Protein AF-A0A969EUA6-F1 (afdb_monomer_lite)

Structure (mmCIF, N/CA/C/O backbone):
data_AF-A0A969EUA6-F1
#
_entry.id   AF-A0A969EUA6-F1
#
loop_
_atom_site.group_PDB
_atom_site.id
_atom_site.type_symbol
_atom_site.label_atom_id
_atom_site.label_alt_id
_atom_site.label_comp_id
_atom_site.label_asym_id
_atom_site.label_entity_id
_atom_site.label_seq_id
_atom_site.pdbx_PDB_ins_code
_atom_site.Cartn_x
_atom_site.Cartn_y
_atom_site.Cartn_z
_atom_site.occupancy
_atom_site.B_iso_or_equiv
_atom_site.auth_seq_id
_atom_site.auth_comp_id
_atom_site.auth_asym_id
_atom_site.auth_atom_id
_atom_site.pdbx_PDB_model_num
ATOM 1 N N . MET A 1 1 ? 9.805 14.891 -16.835 1.00 63.06 1 MET A N 1
ATOM 2 C CA . MET A 1 1 ? 10.547 13.862 -16.087 1.00 63.06 1 MET A CA 1
ATOM 3 C C . MET A 1 1 ? 10.737 12.645 -16.966 1.00 63.06 1 MET A C 1
ATOM 5 O O . MET A 1 1 ? 9.781 12.231 -17.616 1.00 63.06 1 MET A O 1
ATOM 9 N N . SER A 1 2 ? 11.947 12.101 -17.011 1.00 90.69 2 SER A N 1
ATOM 10 C CA . SER A 1 2 ? 12.245 10.825 -17.657 1.00 90.69 2 SER A CA 1
ATOM 11 C C . SER A 1 2 ? 11.719 9.649 -16.815 1.00 90.69 2 SER A C 1
ATOM 13 O O . SER A 1 2 ? 11.429 9.796 -15.628 1.00 90.69 2 SER A O 1
ATOM 15 N N . ARG A 1 3 ? 11.594 8.459 -17.418 1.00 84.81 3 ARG A N 1
ATOM 16 C CA . ARG A 1 3 ? 11.228 7.232 -16.679 1.00 84.81 3 ARG A CA 1
ATOM 17 C C . ARG A 1 3 ? 12.246 6.886 -15.591 1.00 84.81 3 ARG A C 1
ATOM 19 O O . ARG A 1 3 ? 11.851 6.444 -14.520 1.00 84.81 3 ARG A O 1
ATOM 26 N N . ALA A 1 4 ? 13.530 7.123 -15.859 1.00 88.12 4 ALA A N 1
ATOM 27 C CA . ALA A 1 4 ? 14.596 6.899 -14.888 1.00 88.12 4 ALA A CA 1
ATOM 28 C C . ALA A 1 4 ? 14.403 7.786 -13.648 1.00 88.12 4 ALA A C 1
ATOM 30 O O . ALA A 1 4 ? 14.379 7.278 -12.534 1.00 88.12 4 ALA A O 1
ATOM 31 N N . GLU A 1 5 ? 14.115 9.076 -13.847 1.00 91.00 5 GLU A N 1
ATOM 32 C CA . GLU A 1 5 ? 13.845 10.016 -12.747 1.00 91.00 5 GLU A CA 1
ATOM 33 C C . GLU A 1 5 ? 12.602 9.624 -11.928 1.00 91.00 5 GLU A C 1
ATOM 35 O O . GLU A 1 5 ? 12.552 9.837 -10.718 1.00 91.00 5 GLU A O 1
ATOM 40 N N . GLN A 1 6 ? 11.571 9.057 -12.567 1.00 87.94 6 GLN A N 1
ATOM 41 C CA . GLN A 1 6 ? 10.380 8.574 -11.858 1.00 87.94 6 GLN A CA 1
ATOM 42 C C . GLN A 1 6 ? 10.692 7.363 -10.974 1.00 87.94 6 GLN A C 1
ATOM 44 O O . GLN A 1 6 ? 10.197 7.293 -9.849 1.00 87.94 6 GLN A O 1
ATOM 49 N N . PHE A 1 7 ? 11.517 6.433 -11.459 1.00 88.88 7 PHE A N 1
ATOM 50 C CA . PHE A 1 7 ? 11.919 5.254 -10.693 1.00 88.88 7 PHE A CA 1
ATOM 51 C C . PHE A 1 7 ? 12.848 5.609 -9.538 1.00 88.88 7 PHE A C 1
ATOM 53 O O . PHE A 1 7 ? 12.619 5.137 -8.431 1.00 88.88 7 PHE A O 1
ATOM 60 N N . GLU A 1 8 ? 13.818 6.498 -9.750 1.00 90.94 8 GLU A N 1
ATOM 61 C CA . GLU A 1 8 ? 14.675 7.000 -8.668 1.00 90.94 8 GLU A CA 1
ATOM 62 C C . GLU A 1 8 ? 13.856 7.689 -7.573 1.00 90.94 8 GLU A C 1
ATOM 64 O O . GLU A 1 8 ? 14.082 7.475 -6.381 1.00 90.94 8 GLU A O 1
ATOM 69 N N . LYS A 1 9 ? 12.845 8.477 -7.959 1.00 91.50 9 LYS A N 1
ATOM 70 C CA . LYS A 1 9 ? 11.947 9.112 -6.991 1.00 91.50 9 LYS A CA 1
ATOM 71 C C . LYS A 1 9 ? 11.122 8.084 -6.213 1.00 91.50 9 LYS A C 1
ATOM 73 O O . LYS A 1 9 ? 10.965 8.235 -5.004 1.00 91.50 9 LYS A O 1
ATOM 78 N N . ALA A 1 10 ? 10.596 7.060 -6.885 1.00 89.06 10 ALA A N 1
ATOM 79 C CA . ALA A 1 10 ? 9.847 5.992 -6.229 1.00 89.06 10 ALA A CA 1
ATOM 80 C C . ALA A 1 10 ? 10.730 5.197 -5.253 1.00 89.06 10 ALA A C 1
ATOM 82 O O . ALA A 1 10 ? 10.315 4.948 -4.123 1.00 89.06 10 ALA A O 1
ATOM 83 N N . ASP A 1 11 ? 11.957 4.864 -5.656 1.00 89.12 11 ASP A N 1
ATOM 84 C CA . ASP A 1 11 ? 12.918 4.152 -4.811 1.00 89.12 11 ASP A CA 1
ATOM 85 C C . ASP A 1 11 ? 13.296 4.974 -3.570 1.00 89.12 11 ASP A C 1
ATOM 87 O O . ASP A 1 11 ? 13.259 4.467 -2.450 1.00 89.12 11 ASP A O 1
ATOM 91 N N . SER A 1 12 ? 13.532 6.278 -3.742 1.00 92.12 12 SER A N 1
ATOM 92 C CA . SER A 1 12 ? 13.790 7.204 -2.633 1.00 92.12 12 SER A CA 1
ATOM 93 C C . SER A 1 12 ? 12.645 7.233 -1.610 1.00 92.12 12 SER A C 1
ATOM 95 O O . SER A 1 12 ? 12.890 7.131 -0.407 1.00 92.12 12 SER A O 1
ATOM 97 N N . ILE A 1 13 ? 11.387 7.281 -2.066 1.00 91.38 13 ILE A N 1
ATOM 98 C CA . ILE A 1 13 ? 10.205 7.238 -1.185 1.00 91.38 13 ILE A CA 1
ATOM 99 C C . ILE A 1 13 ? 10.154 5.921 -0.398 1.00 91.38 13 ILE A C 1
ATOM 101 O O . ILE A 1 13 ? 9.941 5.925 0.816 1.00 91.38 13 ILE A O 1
ATOM 105 N N . LEU A 1 14 ? 10.373 4.785 -1.067 1.00 89.00 14 LEU A N 1
ATOM 106 C CA . LEU A 1 14 ? 10.385 3.476 -0.405 1.00 89.00 14 LEU A CA 1
ATOM 107 C C . LEU A 1 14 ? 11.524 3.371 0.614 1.00 89.00 14 LEU A C 1
ATOM 109 O O . LEU A 1 14 ? 11.347 2.793 1.689 1.00 89.00 14 LEU A O 1
ATOM 113 N N . TRP A 1 15 ? 12.680 3.953 0.299 1.00 88.44 15 TRP A N 1
ATOM 114 C CA . TRP A 1 15 ? 13.818 3.988 1.203 1.00 88.44 15 TRP A CA 1
ATOM 115 C C . TRP A 1 15 ? 13.515 4.806 2.460 1.00 88.44 15 TRP A C 1
ATOM 117 O O . TRP A 1 15 ? 13.763 4.327 3.566 1.00 88.44 15 TRP A O 1
ATOM 127 N N . GLN A 1 16 ? 12.914 5.989 2.312 1.00 89.31 16 GLN A N 1
ATOM 128 C CA . GLN A 1 16 ? 12.490 6.826 3.439 1.00 89.31 16 GLN A CA 1
ATOM 129 C C . GLN A 1 16 ? 11.503 6.094 4.357 1.00 89.31 16 GLN A C 1
ATOM 131 O O . GLN A 1 16 ? 11.696 6.072 5.572 1.00 89.31 16 GLN A O 1
ATOM 136 N N . ALA A 1 17 ? 10.493 5.430 3.785 1.00 87.19 17 ALA A N 1
ATOM 137 C CA . ALA A 1 17 ? 9.519 4.654 4.554 1.00 87.19 17 ALA A CA 1
ATOM 138 C C . ALA A 1 17 ? 10.183 3.523 5.357 1.00 87.19 17 ALA A C 1
ATOM 140 O O . ALA A 1 17 ? 9.856 3.303 6.524 1.00 87.19 17 ALA A O 1
ATOM 141 N N . ARG A 1 18 ? 11.157 2.827 4.756 1.00 86.56 18 ARG A N 1
ATOM 142 C CA . ARG A 1 18 ? 11.918 1.769 5.433 1.00 86.56 18 ARG A CA 1
ATOM 143 C C . ARG A 1 18 ? 12.753 2.299 6.588 1.00 86.56 18 ARG A C 1
ATOM 145 O O . ARG A 1 18 ? 12.774 1.666 7.644 1.00 86.56 18 ARG A O 1
ATOM 152 N N . SER A 1 19 ? 13.416 3.434 6.403 1.00 86.94 19 SER A N 1
ATOM 153 C CA . SER A 1 19 ? 14.204 4.067 7.462 1.00 86.94 19 SER A CA 1
ATOM 154 C C . SER A 1 19 ? 13.320 4.435 8.659 1.00 86.94 19 SER A C 1
ATOM 156 O O . SER A 1 19 ? 13.615 4.007 9.772 1.00 86.94 19 SER A O 1
ATOM 158 N N . LEU A 1 20 ? 12.167 5.070 8.419 1.00 86.94 20 LEU A N 1
ATOM 159 C CA . LEU A 1 20 ? 11.191 5.407 9.465 1.00 86.94 20 LEU A CA 1
ATOM 160 C C . LEU A 1 20 ? 10.672 4.170 10.215 1.00 86.94 20 LEU A C 1
ATOM 162 O O . LEU A 1 20 ? 10.650 4.142 11.443 1.00 86.94 20 LEU A O 1
ATOM 166 N N . ALA A 1 21 ? 10.292 3.109 9.501 1.00 85.50 21 ALA A N 1
ATOM 167 C CA . ALA A 1 21 ? 9.808 1.893 10.154 1.00 85.50 21 ALA A CA 1
ATOM 168 C C . ALA A 1 21 ? 10.893 1.208 11.002 1.00 85.50 21 ALA A C 1
ATOM 170 O O . ALA A 1 21 ? 10.602 0.672 12.074 1.00 85.50 21 ALA A O 1
ATOM 171 N N . THR A 1 22 ? 12.147 1.262 10.543 1.00 82.56 22 THR A N 1
ATOM 172 C CA . THR A 1 22 ? 13.299 0.722 11.278 1.00 82.56 22 THR A CA 1
ATOM 173 C C . THR A 1 22 ? 13.513 1.476 12.589 1.00 82.56 22 THR A C 1
ATOM 175 O O . THR A 1 22 ? 13.735 0.848 13.626 1.00 82.56 22 THR A O 1
ATOM 178 N N . GLU A 1 23 ? 13.387 2.807 12.577 1.00 84.12 23 GLU A N 1
ATOM 179 C CA . GLU A 1 23 ? 13.482 3.641 13.784 1.00 84.12 23 GLU A CA 1
ATOM 180 C C . GLU A 1 23 ? 12.441 3.244 14.841 1.00 84.12 23 GLU A C 1
ATOM 182 O O . GLU A 1 23 ? 12.727 3.245 16.039 1.00 84.12 23 GLU A O 1
ATOM 187 N N . TRP A 1 24 ? 11.257 2.814 14.405 1.00 79.94 24 TRP A N 1
ATOM 188 C CA . TRP A 1 24 ? 10.150 2.427 15.280 1.00 79.94 24 TRP A CA 1
ATOM 189 C C . TRP A 1 24 ? 10.223 0.951 15.715 1.00 79.94 24 TRP A C 1
ATOM 191 O O . TRP A 1 24 ? 9.279 0.429 16.306 1.00 79.94 24 TRP A O 1
ATOM 201 N N . ARG A 1 25 ? 11.348 0.264 15.437 1.00 76.62 25 ARG A N 1
ATOM 202 C CA . ARG A 1 25 ? 11.553 -1.188 15.634 1.00 76.62 25 ARG A CA 1
ATOM 203 C C . ARG A 1 25 ? 10.492 -2.054 14.942 1.00 76.62 25 ARG A C 1
ATOM 205 O O . ARG A 1 25 ? 10.249 -3.188 15.352 1.00 76.62 25 ARG A O 1
ATOM 212 N N . GLY A 1 26 ? 9.858 -1.523 13.900 1.00 76.81 26 GLY A N 1
ATOM 213 C CA . GLY A 1 26 ? 8.908 -2.250 13.073 1.00 76.81 26 GLY A CA 1
ATOM 214 C C . GLY A 1 26 ? 9.613 -3.107 12.023 1.00 76.81 26 GLY A C 1
ATOM 215 O O . GLY A 1 26 ? 10.703 -2.782 11.553 1.00 76.81 26 GLY A O 1
ATOM 216 N N . SER A 1 27 ? 8.972 -4.200 11.611 1.00 80.12 27 SER A N 1
ATOM 217 C CA . SER A 1 27 ? 9.337 -4.915 10.386 1.00 80.12 27 SER A CA 1
ATOM 218 C C . SER A 1 27 ? 8.592 -4.296 9.206 1.00 80.12 27 SER A C 1
ATOM 220 O O . SER A 1 27 ? 7.361 -4.309 9.199 1.00 80.12 27 SER A O 1
ATOM 222 N N . LEU A 1 28 ? 9.309 -3.788 8.200 1.00 83.69 28 LEU A N 1
ATOM 223 C CA . LEU A 1 28 ? 8.698 -3.259 6.979 1.00 83.69 28 LEU A CA 1
ATOM 224 C C . LEU A 1 28 ? 9.160 -4.039 5.752 1.00 83.69 28 LEU A C 1
ATOM 226 O O . LEU A 1 28 ? 10.354 -4.109 5.459 1.00 83.69 28 LEU A O 1
ATOM 230 N N . LYS A 1 29 ? 8.192 -4.565 5.003 1.00 86.38 29 LYS A N 1
ATOM 231 C CA . LYS A 1 29 ? 8.389 -5.100 3.657 1.00 86.38 29 LYS A CA 1
ATOM 232 C C . LYS A 1 29 ? 7.840 -4.089 2.658 1.00 86.38 29 LYS A C 1
ATOM 234 O O . LYS A 1 29 ? 6.697 -3.658 2.776 1.00 86.38 29 LYS A O 1
ATOM 239 N N . THR A 1 30 ? 8.665 -3.680 1.703 1.00 88.12 30 THR A N 1
ATOM 240 C CA . THR A 1 30 ? 8.291 -2.695 0.686 1.00 88.12 30 THR A CA 1
ATOM 241 C C . THR A 1 30 ? 8.082 -3.372 -0.662 1.00 88.12 30 THR A C 1
ATOM 243 O O . THR A 1 30 ? 8.796 -4.307 -1.023 1.00 88.12 30 THR A O 1
ATOM 246 N N . HIS A 1 31 ? 7.097 -2.890 -1.418 1.00 89.00 31 HIS A N 1
ATOM 247 C CA . HIS A 1 31 ? 6.773 -3.388 -2.751 1.00 89.00 31 HIS A CA 1
ATOM 248 C C . HIS A 1 31 ? 6.706 -2.213 -3.725 1.00 89.00 31 HIS A C 1
ATOM 250 O O . HIS A 1 31 ? 5.977 -1.254 -3.483 1.00 89.00 31 HIS A O 1
ATOM 256 N N . LEU A 1 32 ? 7.436 -2.306 -4.837 1.00 89.88 32 LEU A N 1
ATOM 257 C CA . LEU A 1 32 ? 7.266 -1.420 -5.985 1.00 89.88 32 LEU A CA 1
ATOM 258 C C . LEU A 1 32 ? 6.393 -2.141 -7.017 1.00 89.88 32 LEU A C 1
ATOM 260 O O . LEU A 1 32 ? 6.718 -3.256 -7.425 1.00 89.88 32 LEU A O 1
ATOM 264 N N . ARG A 1 33 ? 5.275 -1.526 -7.405 1.00 89.50 33 ARG A N 1
ATOM 265 C CA . ARG A 1 33 ? 4.282 -2.099 -8.323 1.00 89.50 33 ARG A CA 1
ATOM 266 C C . ARG A 1 33 ? 3.986 -1.135 -9.465 1.00 89.50 33 ARG A C 1
ATOM 268 O O . ARG A 1 33 ? 4.109 0.078 -9.302 1.00 89.50 33 ARG A O 1
ATOM 275 N N . PHE A 1 34 ? 3.589 -1.684 -10.607 1.00 89.31 34 PHE A N 1
ATOM 276 C CA . PHE A 1 34 ? 3.273 -0.924 -11.813 1.00 89.31 34 PHE A CA 1
ATOM 277 C C . PHE A 1 34 ? 1.995 -1.476 -12.427 1.00 89.31 34 PHE A C 1
ATOM 279 O O . PHE A 1 34 ? 1.954 -2.647 -12.779 1.00 89.31 34 PHE A O 1
ATOM 286 N N . GLY A 1 35 ? 0.984 -0.631 -12.605 1.00 90.00 35 GLY A N 1
ATOM 287 C CA . GLY A 1 35 ? -0.300 -1.071 -13.136 1.00 90.00 35 GLY A CA 1
ATOM 288 C C . GLY A 1 35 ? -1.444 -0.196 -12.652 1.00 90.00 35 GLY A C 1
ATOM 289 O O . GLY A 1 35 ? -1.229 0.934 -12.200 1.00 90.00 35 GLY A O 1
ATOM 290 N N . ASP A 1 36 ? -2.662 -0.725 -12.755 1.00 89.75 36 ASP A N 1
ATOM 291 C CA . ASP A 1 36 ? -3.820 -0.094 -12.131 1.00 89.75 36 ASP A CA 1
ATOM 292 C C . ASP A 1 36 ? -3.718 -0.216 -10.609 1.00 89.75 36 ASP A C 1
ATOM 294 O O . ASP A 1 36 ? -3.530 -1.299 -10.058 1.00 89.75 36 ASP A O 1
ATOM 298 N N . ILE A 1 37 ? -3.847 0.917 -9.926 1.00 88.06 37 ILE A N 1
ATOM 299 C CA . ILE A 1 37 ? -3.599 1.005 -8.489 1.00 88.06 37 ILE A CA 1
ATOM 300 C C . ILE A 1 37 ? -4.532 0.112 -7.664 1.00 88.06 37 ILE A C 1
ATOM 302 O O . ILE A 1 37 ? -4.091 -0.433 -6.657 1.00 88.06 37 ILE A O 1
ATOM 306 N N . ALA A 1 38 ? -5.794 -0.065 -8.068 1.00 89.31 38 ALA A N 1
ATOM 307 C CA . ALA A 1 38 ? -6.734 -0.877 -7.303 1.00 89.31 38 ALA A CA 1
ATOM 308 C C . ALA A 1 38 ? -6.404 -2.369 -7.429 1.00 89.31 38 ALA A C 1
ATOM 310 O O . ALA A 1 38 ? -6.465 -3.097 -6.436 1.00 89.31 38 ALA A O 1
ATOM 311 N N . ILE A 1 39 ? -5.997 -2.797 -8.627 1.00 92.06 39 ILE A N 1
ATOM 312 C CA . ILE A 1 39 ? -5.572 -4.174 -8.898 1.00 92.06 39 ILE A CA 1
ATOM 313 C C . ILE A 1 39 ? -4.288 -4.486 -8.130 1.00 92.06 39 ILE A C 1
ATOM 315 O O . ILE A 1 39 ? -4.272 -5.406 -7.318 1.00 92.06 39 ILE A O 1
ATOM 319 N N . GLU A 1 40 ? -3.240 -3.682 -8.313 1.00 94.06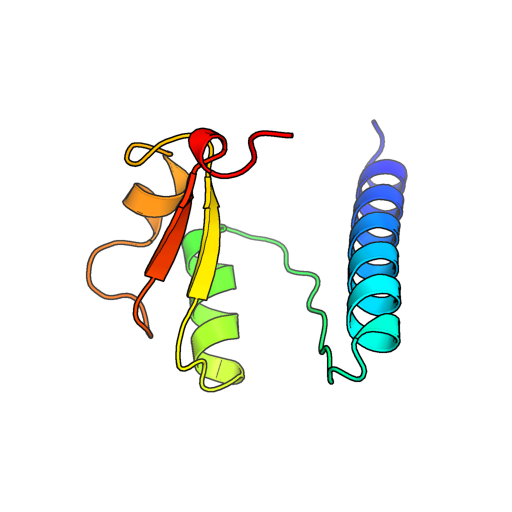 40 GLU A N 1
ATOM 320 C CA . GLU A 1 40 ? -1.929 -3.939 -7.704 1.00 94.06 40 GLU A CA 1
ATOM 321 C C . GLU A 1 40 ? -1.980 -3.900 -6.168 1.00 94.06 40 GLU A C 1
ATOM 323 O O . GLU A 1 40 ? -1.343 -4.717 -5.498 1.00 94.06 40 GLU A O 1
ATOM 328 N N . LEU A 1 41 ? -2.762 -2.980 -5.583 1.00 92.69 41 LEU A N 1
ATOM 329 C CA . LEU A 1 41 ? -2.984 -2.956 -4.134 1.00 92.69 41 LEU A CA 1
ATOM 330 C C . LEU A 1 41 ? -3.733 -4.204 -3.660 1.00 92.69 41 LEU A C 1
ATOM 332 O O . LEU A 1 41 ? -3.386 -4.751 -2.614 1.00 92.69 41 LEU A O 1
ATOM 336 N N . GLY A 1 42 ? -4.736 -4.662 -4.414 1.00 93.81 42 GLY A N 1
ATOM 337 C CA . GLY A 1 42 ? -5.482 -5.882 -4.107 1.00 93.81 42 GLY A CA 1
ATOM 338 C C . GLY A 1 42 ? -4.597 -7.125 -4.144 1.00 93.81 42 GLY A C 1
ATOM 339 O O . GLY A 1 42 ? -4.633 -7.935 -3.219 1.00 93.81 42 GLY A O 1
ATOM 340 N N . GLU A 1 43 ? -3.748 -7.251 -5.163 1.00 94.94 43 GLU A N 1
ATOM 341 C CA . GLU A 1 43 ? -2.806 -8.364 -5.286 1.00 94.94 43 GLU A CA 1
ATOM 342 C C . GLU A 1 43 ? -1.796 -8.396 -4.137 1.00 94.94 43 GLU A C 1
ATOM 344 O O . GLU A 1 43 ? -1.552 -9.458 -3.563 1.00 94.94 43 GLU A O 1
ATOM 349 N N . VAL A 1 44 ? -1.237 -7.243 -3.752 1.00 94.25 44 VAL A N 1
ATOM 350 C CA . VAL A 1 44 ? -0.321 -7.160 -2.603 1.00 94.25 44 VAL A CA 1
ATOM 351 C C . VAL A 1 44 ? -1.046 -7.487 -1.301 1.00 94.25 44 VAL A C 1
ATOM 353 O O . VAL A 1 44 ? -0.534 -8.277 -0.512 1.00 94.25 44 VAL A O 1
ATOM 356 N N . ALA A 1 45 ? -2.241 -6.933 -1.082 1.00 94.19 45 ALA A N 1
ATOM 357 C CA . ALA A 1 45 ? -3.029 -7.216 0.114 1.00 94.19 45 ALA A CA 1
ATOM 358 C C . ALA A 1 45 ? -3.342 -8.713 0.242 1.00 94.19 45 ALA A C 1
ATOM 360 O O . ALA A 1 45 ? -3.238 -9.276 1.329 1.00 94.19 45 ALA A O 1
ATOM 361 N N . HIS A 1 46 ? -3.667 -9.374 -0.869 1.00 94.56 46 HIS A N 1
ATOM 362 C CA . HIS A 1 46 ? -3.884 -10.814 -0.890 1.00 94.56 46 HIS A CA 1
ATOM 363 C C . HIS A 1 46 ? -2.592 -11.603 -0.626 1.00 94.56 46 HIS A C 1
ATOM 365 O O . HIS A 1 46 ? -2.576 -12.478 0.238 1.00 94.56 46 HIS A O 1
ATOM 371 N N . ALA A 1 47 ? -1.500 -11.281 -1.328 1.00 95.00 47 ALA A N 1
ATOM 372 C CA . ALA A 1 47 ? -0.227 -11.997 -1.224 1.00 95.00 47 ALA A CA 1
ATOM 373 C C . ALA A 1 47 ? 0.415 -11.891 0.169 1.00 95.00 47 ALA A C 1
ATOM 375 O O . ALA A 1 47 ? 1.012 -12.854 0.646 1.00 95.00 47 ALA A O 1
ATOM 376 N N . GLU A 1 48 ? 0.275 -10.741 0.828 1.00 93.81 48 GLU A N 1
ATOM 377 C CA . GLU A 1 48 ? 0.778 -10.515 2.187 1.00 93.81 48 GLU A CA 1
ATOM 378 C C . GLU A 1 48 ? -0.243 -10.900 3.273 1.00 93.81 48 GLU A C 1
ATOM 380 O O . GLU A 1 48 ? 0.015 -10.674 4.454 1.00 93.81 48 GLU A O 1
ATOM 385 N N . ALA A 1 49 ? -1.399 -11.468 2.893 1.00 94.44 49 ALA A N 1
ATOM 386 C CA . ALA A 1 49 ? -2.509 -11.788 3.794 1.00 94.44 49 ALA A CA 1
ATOM 387 C C . ALA A 1 49 ? -2.866 -10.609 4.725 1.00 94.44 49 ALA A C 1
ATOM 389 O O . ALA A 1 49 ? -3.015 -10.759 5.941 1.00 94.44 49 ALA A O 1
ATOM 390 N N . ALA A 1 50 ? -2.960 -9.413 4.141 1.00 94.69 50 ALA A N 1
ATOM 391 C CA . ALA A 1 50 ? -3.134 -8.170 4.872 1.00 94.69 50 ALA A CA 1
ATOM 392 C C . ALA A 1 50 ? -4.452 -8.169 5.657 1.00 94.69 50 ALA A C 1
ATOM 394 O O . ALA A 1 50 ? -5.528 -8.400 5.110 1.00 94.69 50 ALA A O 1
ATOM 395 N N . THR A 1 51 ? -4.373 -7.841 6.944 1.00 95.50 51 THR A N 1
ATOM 396 C CA . THR A 1 51 ? -5.548 -7.706 7.818 1.00 95.50 51 THR A CA 1
ATOM 397 C C . THR A 1 51 ? -6.225 -6.344 7.684 1.00 95.50 51 THR A C 1
ATOM 399 O O . THR A 1 51 ? -7.413 -6.219 7.975 1.00 95.50 51 THR A O 1
ATOM 402 N N . LEU A 1 52 ? -5.478 -5.326 7.251 1.00 93.12 52 LEU A N 1
ATOM 403 C CA . LEU A 1 52 ? -5.931 -3.949 7.09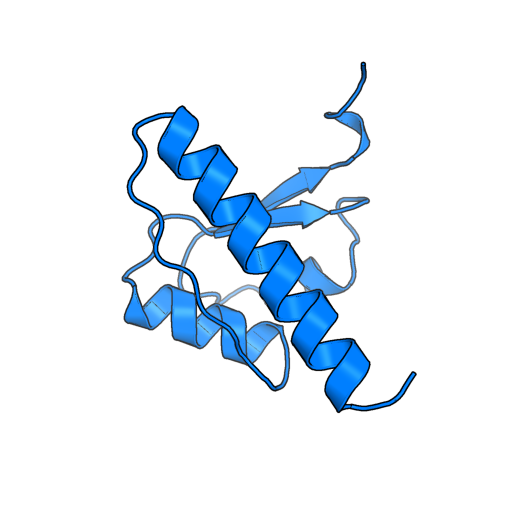4 1.00 93.12 52 LEU A CA 1
ATOM 404 C C . LEU A 1 52 ? -5.084 -3.250 6.026 1.00 93.12 52 LEU A C 1
ATOM 406 O O . LEU A 1 52 ? -3.857 -3.351 6.052 1.00 93.12 52 LEU A O 1
ATOM 410 N N . LEU A 1 53 ? -5.727 -2.498 5.134 1.00 92.12 53 LEU A N 1
ATOM 411 C CA . LEU A 1 53 ? -5.053 -1.568 4.232 1.00 92.12 53 LEU A CA 1
ATOM 412 C C . LEU A 1 53 ? -5.226 -0.134 4.744 1.00 92.12 53 LEU A C 1
ATOM 414 O O . LEU A 1 53 ? -6.350 0.350 4.862 1.00 92.12 53 LEU A 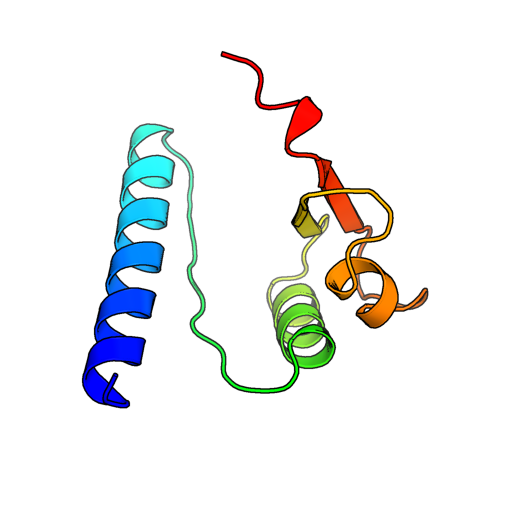O 1
ATOM 418 N N . ILE A 1 54 ? -4.114 0.550 5.018 1.00 89.81 54 ILE A N 1
ATOM 419 C CA . ILE A 1 54 ? -4.097 1.956 5.440 1.00 89.81 54 ILE A CA 1
ATOM 420 C C . ILE A 1 54 ? -3.673 2.828 4.258 1.00 89.81 54 ILE A C 1
ATOM 422 O O . ILE A 1 54 ? -2.643 2.571 3.635 1.00 89.81 54 ILE A O 1
ATOM 426 N N . ILE A 1 55 ? -4.453 3.866 3.958 1.00 87.75 55 ILE A N 1
ATOM 427 C CA . ILE A 1 55 ? -4.206 4.778 2.836 1.00 87.75 55 ILE A CA 1
ATOM 428 C C . ILE A 1 55 ? -4.271 6.218 3.333 1.00 87.75 55 ILE A C 1
ATOM 430 O O . ILE A 1 55 ? -5.288 6.635 3.878 1.00 87.75 55 ILE A O 1
ATOM 434 N N . GLY A 1 56 ? -3.222 7.003 3.090 1.00 84.19 56 GLY A N 1
ATOM 435 C CA . GLY A 1 56 ? -3.312 8.458 3.219 1.00 84.19 56 GLY A CA 1
ATOM 436 C C . GLY A 1 56 ? -4.220 9.021 2.125 1.00 84.19 56 GLY A C 1
ATOM 437 O O . GLY A 1 56 ? -4.007 8.749 0.941 1.00 84.19 56 GLY A O 1
ATOM 438 N N . CYS A 1 57 ? -5.248 9.777 2.498 1.00 79.38 57 CYS A N 1
ATOM 439 C CA . CYS A 1 57 ? -6.165 10.397 1.551 1.00 79.38 57 CYS A CA 1
ATOM 440 C C . CYS A 1 57 ? -6.425 11.857 1.921 1.00 79.38 57 CYS A C 1
ATOM 442 O O . CYS A 1 57 ? -6.356 12.246 3.074 1.00 79.38 57 CYS A O 1
ATOM 444 N N . LYS A 1 58 ? -6.759 12.686 0.931 1.00 74.94 58 LYS A N 1
ATOM 445 C CA . LYS A 1 58 ? -7.099 14.092 1.202 1.00 74.94 58 LYS A CA 1
ATOM 446 C C . LYS A 1 58 ? -8.518 14.269 1.732 1.00 74.94 58 LYS A C 1
ATOM 448 O O . LYS A 1 58 ? -8.825 15.282 2.335 1.00 74.94 58 LYS A O 1
ATOM 453 N N . SER A 1 59 ? -9.397 13.315 1.434 1.00 70.38 59 SER A N 1
ATOM 454 C CA . SER A 1 59 ? -10.802 13.322 1.831 1.00 70.38 59 SER A CA 1
ATOM 455 C C . SER A 1 59 ? -11.405 11.922 1.689 1.00 70.38 59 SER A C 1
ATOM 457 O O . SER A 1 59 ? -10.824 11.034 1.053 1.00 70.38 59 SER A O 1
ATOM 459 N N . ARG A 1 60 ? -12.606 11.727 2.250 1.00 64.62 60 ARG A N 1
ATOM 460 C CA . ARG A 1 60 ? -13.401 10.494 2.092 1.00 64.62 60 ARG A CA 1
ATOM 461 C C . ARG A 1 60 ? -13.740 10.168 0.634 1.00 64.62 60 ARG A C 1
ATOM 463 O O . ARG A 1 60 ? -13.845 8.995 0.294 1.00 64.62 60 ARG A O 1
ATOM 470 N N . ASP A 1 61 ? -13.840 11.188 -0.215 1.00 64.94 61 ASP A N 1
ATOM 471 C CA . ASP A 1 61 ? -14.201 11.061 -1.633 1.00 64.94 61 ASP A CA 1
ATOM 472 C C . ASP A 1 61 ? -12.981 10.933 -2.554 1.00 64.94 61 ASP A C 1
ATOM 474 O O . ASP A 1 61 ? -13.078 11.110 -3.772 1.00 64.94 61 ASP A O 1
ATOM 478 N N . ALA A 1 62 ? -11.802 10.647 -1.993 1.00 69.94 62 ALA A N 1
ATOM 479 C CA . ALA A 1 62 ? -10.611 10.433 -2.794 1.00 69.94 62 ALA A CA 1
ATOM 480 C C . ALA A 1 62 ? -10.875 9.337 -3.843 1.00 69.94 62 ALA A C 1
ATOM 482 O O . ALA A 1 62 ? -11.221 8.205 -3.501 1.00 69.94 62 ALA A O 1
ATOM 483 N N . GLN A 1 63 ? -10.653 9.665 -5.124 1.00 74.12 63 GLN A N 1
ATOM 484 C CA . GLN A 1 63 ? -10.852 8.752 -6.264 1.00 74.12 63 GLN A CA 1
ATOM 485 C C . GLN A 1 63 ? -10.173 7.388 -6.087 1.00 74.12 63 GLN A C 1
ATOM 487 O O . GLN A 1 63 ? -10.587 6.412 -6.700 1.00 74.12 63 GLN A O 1
ATOM 492 N N . LEU A 1 64 ? -9.112 7.318 -5.283 1.00 77.69 64 LEU A N 1
ATOM 493 C CA . LEU A 1 64 ? -8.442 6.067 -4.963 1.00 77.69 64 LEU A CA 1
ATOM 494 C C . LEU A 1 64 ? -9.353 5.117 -4.175 1.00 77.69 64 LEU A C 1
ATOM 496 O O . LEU A 1 64 ? -9.485 3.960 -4.555 1.00 77.69 64 LEU A O 1
ATOM 500 N N . VAL A 1 65 ? -10.018 5.605 -3.125 1.00 75.75 65 VAL A N 1
ATOM 501 C CA . VAL A 1 65 ? -10.875 4.781 -2.259 1.00 75.75 65 VAL A CA 1
ATOM 502 C C . VAL A 1 65 ? -12.081 4.259 -3.035 1.00 75.75 65 VAL A C 1
ATOM 504 O O . VAL A 1 65 ? -12.423 3.085 -2.921 1.00 75.75 65 VAL A O 1
ATOM 507 N N . SER A 1 66 ? -12.681 5.089 -3.892 1.00 77.69 66 SER A N 1
ATOM 508 C CA . SER A 1 66 ? -13.816 4.660 -4.718 1.00 77.69 66 SER A CA 1
ATOM 509 C C . SER A 1 66 ? -13.440 3.614 -5.774 1.00 77.69 66 SER A C 1
ATOM 511 O O . SER A 1 66 ? -14.270 2.771 -6.107 1.00 77.69 66 SER A O 1
ATOM 513 N N . ARG A 1 67 ? -12.192 3.613 -6.268 1.00 82.94 67 ARG A N 1
ATOM 514 C CA . ARG A 1 67 ? -11.697 2.624 -7.243 1.00 82.94 67 ARG A CA 1
ATOM 515 C C . ARG A 1 67 ? -11.395 1.249 -6.646 1.00 82.94 67 ARG A C 1
ATOM 517 O O . ARG A 1 67 ? -11.417 0.279 -7.393 1.00 82.94 67 ARG A O 1
ATOM 524 N N . LEU A 1 68 ? -11.145 1.142 -5.338 1.00 85.06 68 LEU A N 1
ATOM 525 C CA . LEU A 1 68 ? -10.896 -0.152 -4.677 1.00 85.06 68 LEU A CA 1
ATOM 526 C C . LEU A 1 68 ? -12.145 -1.047 -4.656 1.00 85.06 68 LEU A C 1
ATOM 528 O O . LEU A 1 68 ? -12.031 -2.270 -4.596 1.00 85.06 68 LEU A O 1
ATOM 532 N N . GLY A 1 69 ? -13.332 -0.438 -4.751 1.00 79.06 69 GLY A N 1
ATOM 533 C CA . GLY A 1 69 ? -14.609 -1.141 -4.754 1.00 79.06 69 GLY A CA 1
ATOM 534 C C . GLY A 1 69 ? -14.978 -1.740 -3.394 1.00 79.06 69 GLY A C 1
ATOM 535 O O . GLY A 1 69 ? -14.240 -1.664 -2.416 1.00 79.06 69 GLY A O 1
ATOM 536 N N . SER A 1 70 ? -16.166 -2.341 -3.319 1.00 78.88 70 SER A N 1
ATOM 537 C CA . SER A 1 70 ? -16.705 -2.918 -2.079 1.00 78.88 70 SER A CA 1
ATOM 538 C C . SER A 1 70 ? -16.208 -4.335 -1.776 1.00 78.88 70 SER A C 1
ATOM 540 O O . SER A 1 70 ? -16.505 -4.854 -0.705 1.00 78.88 70 SER A O 1
ATOM 542 N N . ASN A 1 71 ? -15.490 -4.976 -2.705 1.00 84.75 71 ASN A N 1
ATOM 543 C CA . ASN A 1 71 ? -15.030 -6.365 -2.590 1.00 84.75 71 ASN A CA 1
ATOM 544 C C . ASN A 1 71 ? -13.497 -6.461 -2.536 1.00 84.75 71 ASN A C 1
ATOM 546 O O . ASN A 1 71 ? -12.887 -7.271 -3.234 1.00 84.75 71 A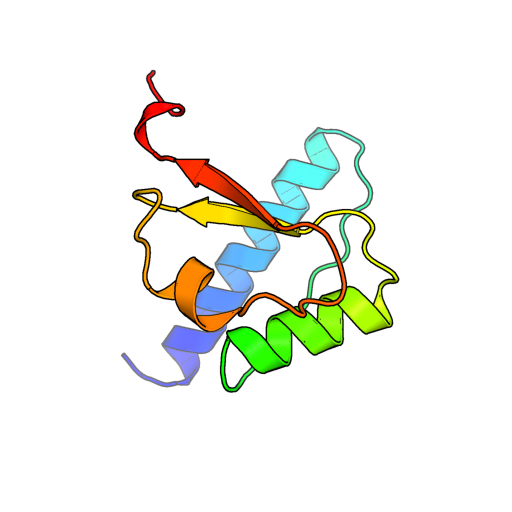SN A O 1
ATOM 550 N N . PHE A 1 72 ? -12.872 -5.580 -1.755 1.00 90.31 72 PHE A N 1
ATOM 551 C CA . PHE A 1 72 ? -11.426 -5.582 -1.558 1.00 90.31 72 PHE A CA 1
ATOM 552 C C . PHE A 1 72 ? -11.004 -6.727 -0.607 1.00 90.31 72 PHE A C 1
ATOM 554 O O . PHE A 1 72 ? -11.778 -7.069 0.290 1.00 90.31 72 PHE A O 1
ATOM 561 N N . PRO A 1 73 ? -9.800 -7.321 -0.749 1.00 92.62 73 PRO A N 1
ATOM 562 C CA . PRO A 1 73 ? -9.374 -8.476 0.056 1.00 92.62 73 PRO A CA 1
ATOM 563 C C . PRO A 1 73 ? -9.324 -8.252 1.575 1.00 92.62 73 PRO A C 1
ATOM 565 O O . PRO A 1 73 ? -9.274 -9.220 2.331 1.00 92.62 73 PRO A O 1
ATOM 568 N N . CYS A 1 74 ? -9.324 -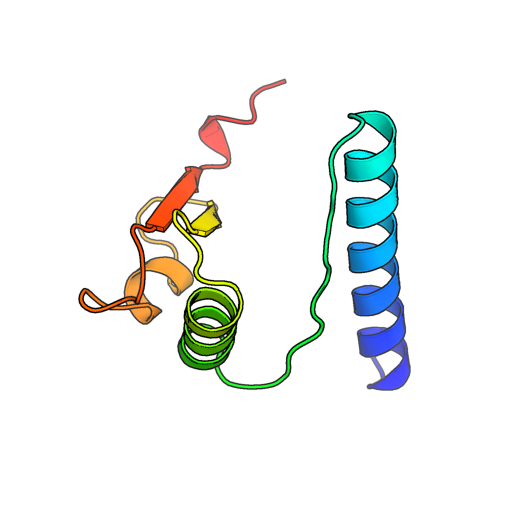6.997 2.029 1.00 93.44 74 CYS A N 1
ATOM 569 C CA . CYS A 1 74 ? -9.322 -6.630 3.440 1.00 93.44 74 CYS A CA 1
ATOM 570 C C . CYS A 1 74 ? -10.042 -5.287 3.679 1.00 93.44 74 CYS A C 1
ATOM 572 O O . CYS A 1 74 ? -10.310 -4.545 2.729 1.00 93.44 74 CYS A O 1
ATOM 574 N N . PRO A 1 75 ? -10.370 -4.945 4.939 1.00 91.75 75 PRO A N 1
ATOM 575 C CA . PRO A 1 75 ? -10.871 -3.619 5.279 1.00 91.75 75 PRO A CA 1
ATOM 576 C C . PRO A 1 75 ? -9.883 -2.518 4.873 1.00 91.75 75 PRO A C 1
ATOM 578 O O . PRO A 1 75 ? -8.669 -2.665 5.031 1.00 91.75 75 PRO A O 1
ATOM 581 N N . VAL A 1 76 ? -10.417 -1.394 4.394 1.00 89.19 76 VAL A N 1
ATOM 582 C CA . VA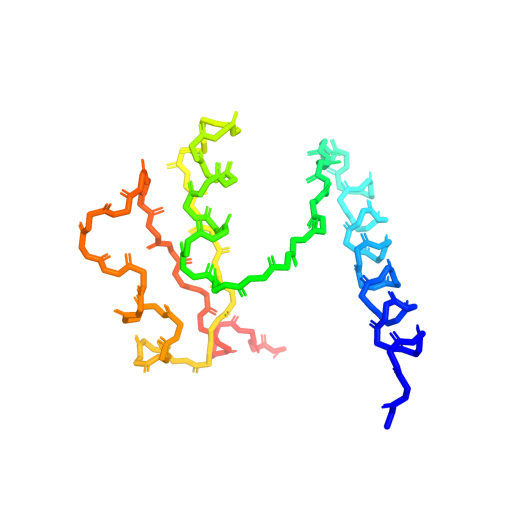L A 1 76 ? -9.630 -0.227 3.979 1.00 89.19 76 VAL A CA 1
ATOM 583 C C . VAL A 1 76 ? -9.903 0.932 4.932 1.00 89.19 76 VAL A C 1
ATOM 585 O O . VAL A 1 76 ? -11.053 1.330 5.119 1.00 89.19 76 VAL A O 1
ATOM 588 N N . LEU A 1 77 ? -8.843 1.486 5.519 1.00 87.06 77 LEU A N 1
ATOM 589 C CA . LEU A 1 77 ? -8.882 2.659 6.385 1.00 87.06 77 LEU A CA 1
ATOM 590 C C . LEU A 1 77 ? -8.179 3.838 5.706 1.00 87.06 77 LEU A C 1
ATOM 592 O O . LEU A 1 77 ? -6.975 3.802 5.452 1.00 87.06 77 LEU A O 1
ATOM 596 N N . GLY A 1 78 ? -8.939 4.899 5.442 1.00 84.81 78 GLY A N 1
ATOM 597 C CA . GLY A 1 78 ? -8.396 6.177 4.988 1.00 84.81 78 GLY A CA 1
ATOM 598 C C . GLY A 1 78 ? -7.936 7.037 6.165 1.00 84.81 78 GLY A C 1
ATOM 599 O O . GLY A 1 78 ? -8.681 7.192 7.132 1.00 84.81 78 GLY A O 1
ATOM 600 N N . ILE A 1 79 ? -6.742 7.618 6.067 1.00 84.50 79 ILE A N 1
ATOM 601 C CA . ILE A 1 79 ? -6.242 8.653 6.977 1.00 84.50 79 ILE A CA 1
ATOM 602 C C . ILE A 1 79 ? -6.375 9.999 6.253 1.00 84.50 79 ILE A C 1
ATOM 604 O O . ILE A 1 79 ? -5.558 10.263 5.366 1.00 84.50 79 ILE A O 1
ATOM 608 N N . PRO A 1 80 ? -7.405 10.813 6.564 1.00 78.31 80 PRO A N 1
ATOM 609 C CA . PRO A 1 80 ? -7.558 12.138 5.980 1.00 78.31 80 PRO A CA 1
ATOM 610 C C . PRO A 1 80 ? -6.442 13.093 6.425 1.00 78.31 80 PRO A C 1
ATOM 612 O O . PRO A 1 80 ? -6.045 13.070 7.591 1.00 78.31 80 PRO A O 1
ATOM 615 N N . ASP A 1 81 ? -6.007 13.979 5.525 1.00 73.62 81 ASP A N 1
ATOM 616 C CA . ASP A 1 81 ? -5.031 15.045 5.817 1.00 73.62 81 ASP A CA 1
ATOM 617 C C . ASP A 1 81 ? -5.450 15.913 7.021 1.00 73.62 81 ASP A C 1
ATOM 619 O O . ASP A 1 81 ? -4.603 16.406 7.754 1.00 73.62 81 ASP A O 1
ATOM 623 N N . GLU A 1 82 ? -6.753 16.059 7.280 1.00 67.19 82 GLU A N 1
ATOM 624 C CA . GLU A 1 82 ? -7.289 16.835 8.410 1.00 67.19 82 GLU A CA 1
ATOM 625 C C . GLU A 1 82 ? -6.855 16.291 9.786 1.00 67.19 82 GLU A C 1
ATOM 627 O O . GLU A 1 82 ? -6.826 17.033 10.767 1.00 67.19 82 GLU A O 1
ATOM 632 N N . LEU A 1 83 ? -6.503 15.002 9.872 1.00 61.81 83 LEU A N 1
ATOM 633 C CA . LEU A 1 83 ? -5.964 14.388 11.093 1.00 61.81 83 LEU A CA 1
ATOM 634 C C . LEU A 1 83 ? -4.465 14.648 11.275 1.00 61.81 83 LEU A C 1
ATOM 636 O O . LEU A 1 83 ? -3.930 14.388 12.351 1.00 61.81 83 LEU A O 1
ATOM 640 N N . ILE A 1 84 ? -3.797 15.159 10.242 1.00 61.66 84 ILE A N 1
ATOM 641 C CA . ILE A 1 84 ? -2.406 15.603 10.264 1.00 61.66 84 ILE A CA 1
ATOM 642 C C . ILE A 1 84 ? -2.431 17.114 10.540 1.00 61.66 84 ILE A C 1
ATOM 644 O O . ILE A 1 84 ? -2.131 17.935 9.680 1.00 61.66 84 ILE A O 1
ATOM 648 N N . SER A 1 85 ? -2.900 17.490 11.730 1.00 51.59 85 SER A N 1
ATOM 649 C CA . SER A 1 85 ? -2.759 18.857 12.240 1.00 51.59 85 SER A CA 1
ATOM 650 C C . SER A 1 85 ? -1.507 18.903 13.117 1.00 51.59 85 SER A C 1
ATOM 652 O O . SER A 1 85 ? -1.427 18.129 14.073 1.00 51.59 85 SER A O 1
ATOM 654 N N . ASP A 1 86 ? -0.548 19.762 12.759 1.00 52.31 86 ASP A N 1
ATOM 655 C CA . ASP A 1 86 ? 0.617 20.114 13.591 1.00 52.31 86 ASP A CA 1
ATOM 656 C C . ASP A 1 86 ? 0.198 20.788 14.912 1.00 52.31 86 ASP A C 1
ATOM 658 O O . ASP A 1 86 ? -0.770 21.590 14.897 1.00 52.31 86 ASP A O 1
#

Sequence (86 aa):
MSRAEQFEKADSILWQARSLATEWRGSLKTHLRFGDIAIELGEVAHAEAATLLIIGCKSRDAQLVSRLGSNFPCPVLGIPDELISD

pLDDT: mean 84.45, std 9.76, range [51.59, 95.5]

Foldseek 3Di:
DDPVVVVVVVVVVQVVVCVVCVVVVHDDDDDDDDDPPLVRVLVVCVVVVPQEAEEEDQDPVGPNVVVNDPPRSYHYHYDHCVVVDD

Radius of gyration: 14.36 Å; chains: 1; bounding box: 31×32×33 Å

Secondary structure (DSSP, 8-state):
--HHHHHHHHHHHHHHHHHHHHHTT---------S-HHHHHHHHHHHTT-S-EEEEESSTT-HHHHHH-S--SS-EEEEEGGG---